Protein AF-A0A9D5GYY5-F1 (afdb_monomer_lite)

Structure (mmCIF, N/CA/C/O backbone):
data_AF-A0A9D5GYY5-F1
#
_entry.id   AF-A0A9D5GYY5-F1
#
loop_
_atom_site.group_PDB
_atom_site.id
_atom_site.type_symbol
_atom_site.label_atom_id
_atom_site.label_alt_id
_atom_site.label_comp_id
_atom_site.label_asym_id
_atom_site.label_entity_id
_atom_site.label_seq_id
_atom_site.pdbx_PDB_ins_code
_atom_site.Cartn_x
_atom_site.Cartn_y
_atom_site.Cartn_z
_atom_site.occupancy
_atom_site.B_iso_or_equiv
_atom_site.auth_seq_id
_atom_site.auth_comp_id
_atom_site.auth_asym_id
_atom_site.auth_atom_id
_atom_site.pdbx_PDB_model_num
ATOM 1 N N . MET A 1 1 ? 44.006 13.923 -59.455 1.00 51.94 1 MET A N 1
ATOM 2 C CA . MET A 1 1 ? 44.038 14.188 -58.001 1.00 51.94 1 MET A CA 1
ATOM 3 C C . MET A 1 1 ? 42.632 14.557 -57.547 1.00 51.94 1 MET A C 1
ATOM 5 O O . MET A 1 1 ? 42.374 15.738 -57.438 1.00 51.94 1 MET A O 1
ATOM 9 N N . VAL A 1 2 ? 41.728 13.575 -57.395 1.00 52.06 2 VAL A N 1
ATOM 10 C CA . VAL A 1 2 ? 40.459 13.626 -56.623 1.00 52.06 2 VAL A CA 1
ATOM 11 C C . VAL A 1 2 ? 39.739 12.265 -56.759 1.00 52.06 2 VAL A C 1
ATOM 13 O O . VAL A 1 2 ? 38.898 12.109 -57.627 1.00 52.06 2 VAL A O 1
ATOM 16 N N . ASP A 1 3 ? 40.079 11.266 -55.938 1.00 52.91 3 ASP A N 1
ATOM 17 C CA . ASP A 1 3 ? 39.289 10.008 -55.837 1.00 52.91 3 ASP A CA 1
ATOM 18 C C . ASP A 1 3 ? 39.207 9.454 -54.396 1.00 52.91 3 ASP A C 1
ATOM 20 O O . ASP A 1 3 ? 38.709 8.365 -54.144 1.00 52.91 3 ASP A O 1
ATOM 24 N N . LEU A 1 4 ? 39.656 10.230 -53.402 1.00 55.84 4 LEU A N 1
ATOM 25 C CA . LEU A 1 4 ? 39.644 9.841 -51.982 1.00 55.84 4 LEU A CA 1
ATOM 26 C C . LEU A 1 4 ? 38.360 10.245 -51.231 1.00 55.84 4 LEU A C 1
ATOM 28 O O . LEU A 1 4 ? 38.228 9.934 -50.049 1.00 55.84 4 LEU A O 1
ATOM 32 N N . ASP A 1 5 ? 37.421 10.932 -51.888 1.00 58.97 5 ASP A N 1
ATOM 33 C CA . ASP A 1 5 ? 36.303 11.605 -51.208 1.00 58.97 5 ASP A CA 1
ATOM 34 C C . ASP A 1 5 ? 35.002 10.775 -51.186 1.00 58.97 5 ASP A C 1
ATOM 36 O O . ASP A 1 5 ? 34.246 10.800 -50.213 1.00 58.97 5 ASP A O 1
ATOM 40 N N . VAL A 1 6 ? 34.748 9.963 -52.219 1.00 62.19 6 VAL A N 1
ATOM 41 C CA . VAL A 1 6 ? 33.506 9.168 -52.329 1.00 62.19 6 VAL A CA 1
ATOM 42 C C . VAL A 1 6 ? 33.491 7.996 -51.345 1.00 62.19 6 VAL A C 1
ATOM 44 O O . VAL A 1 6 ? 32.491 7.783 -50.651 1.00 62.19 6 VAL A O 1
ATOM 47 N N . GLU A 1 7 ? 34.609 7.279 -51.225 1.00 58.81 7 GLU A N 1
ATOM 48 C CA . GLU A 1 7 ? 34.748 6.143 -50.307 1.00 58.81 7 GLU A CA 1
ATOM 49 C C . GLU A 1 7 ? 34.635 6.606 -48.843 1.00 58.81 7 GLU A C 1
ATOM 51 O O . GLU A 1 7 ? 33.924 6.002 -48.037 1.00 58.81 7 GLU A O 1
ATOM 56 N N . HIS A 1 8 ? 35.254 7.748 -48.516 1.00 60.91 8 HIS A N 1
ATOM 57 C CA . HIS A 1 8 ? 35.206 8.343 -47.180 1.00 60.91 8 HIS A CA 1
ATOM 58 C C . HIS A 1 8 ? 33.785 8.741 -46.788 1.00 60.91 8 HIS A C 1
ATOM 60 O O . HIS A 1 8 ? 33.328 8.415 -45.693 1.00 60.91 8 HIS A O 1
ATOM 66 N N . ARG A 1 9 ? 33.047 9.392 -47.696 1.00 58.97 9 ARG A N 1
ATOM 67 C CA . ARG A 1 9 ? 31.647 9.756 -47.453 1.00 58.97 9 ARG A CA 1
ATOM 68 C C . ARG A 1 9 ? 30.785 8.508 -47.263 1.00 58.97 9 ARG A C 1
ATOM 70 O O . ARG A 1 9 ? 30.009 8.463 -46.315 1.00 58.97 9 ARG A O 1
ATOM 77 N N . SER A 1 10 ? 30.961 7.469 -48.081 1.00 64.12 10 SER A N 1
ATOM 78 C CA . SER A 1 10 ? 30.237 6.191 -47.958 1.00 64.12 10 SER A CA 1
ATOM 79 C C . SER A 1 10 ? 30.492 5.483 -46.618 1.00 64.12 10 SER A C 1
ATOM 81 O O . SER A 1 10 ? 29.553 5.035 -45.953 1.00 64.12 10 SER A O 1
ATOM 83 N N . LEU A 1 11 ? 31.750 5.435 -46.167 1.00 60.38 11 LEU A N 1
ATOM 84 C CA . LEU A 1 11 ? 32.127 4.881 -44.863 1.00 60.38 11 LEU A CA 1
ATOM 85 C C . LEU A 1 11 ? 31.540 5.691 -43.702 1.00 60.38 11 LEU A C 1
ATOM 87 O O . LEU A 1 11 ? 31.087 5.103 -42.719 1.00 60.38 11 LEU A O 1
ATOM 91 N N . LEU A 1 12 ? 31.487 7.019 -43.824 1.00 62.84 12 LEU A N 1
ATOM 92 C CA . LEU A 1 12 ? 30.833 7.880 -42.840 1.00 62.84 12 LEU A CA 1
ATOM 93 C C . LEU A 1 12 ? 29.332 7.582 -42.745 1.00 62.84 12 LEU A C 1
ATOM 95 O O . LEU A 1 12 ? 28.849 7.397 -41.635 1.00 62.84 12 LEU A O 1
ATOM 99 N N . TRP A 1 13 ? 28.609 7.425 -43.862 1.00 57.84 13 TRP A N 1
ATOM 100 C CA . TRP A 1 13 ? 27.182 7.050 -43.844 1.00 57.84 13 TRP A CA 1
ATOM 101 C C . TRP A 1 13 ? 26.937 5.671 -43.214 1.00 57.84 13 TRP A C 1
ATOM 103 O O . TRP A 1 13 ? 26.012 5.505 -42.417 1.00 57.84 13 TRP A O 1
ATOM 113 N N . ARG A 1 14 ? 27.790 4.685 -43.517 1.00 57.62 14 ARG A N 1
ATOM 114 C CA . ARG A 1 14 ? 27.712 3.334 -42.933 1.00 57.62 14 ARG A CA 1
ATOM 115 C C . ARG A 1 14 ? 27.985 3.349 -41.424 1.00 57.62 14 ARG A C 1
ATOM 117 O O . ARG A 1 14 ? 27.226 2.755 -40.661 1.00 57.62 14 ARG A O 1
ATOM 124 N N . ASN A 1 15 ? 29.014 4.073 -40.981 1.00 61.06 15 ASN A N 1
ATOM 125 C CA . ASN A 1 15 ? 29.358 4.216 -39.562 1.00 61.06 15 ASN A CA 1
ATOM 126 C C . ASN A 1 15 ? 28.312 5.032 -38.780 1.00 61.06 15 ASN A C 1
ATOM 128 O O . ASN A 1 15 ? 27.996 4.700 -37.634 1.00 61.06 15 ASN A O 1
ATOM 132 N N . LEU A 1 16 ? 27.704 6.048 -39.399 1.00 60.56 16 LEU A N 1
ATOM 133 C CA . LEU A 1 16 ? 26.600 6.804 -38.797 1.00 60.56 16 LEU A CA 1
ATOM 134 C C . LEU A 1 16 ? 25.363 5.913 -38.581 1.00 60.56 16 LEU A C 1
ATOM 136 O O . LEU A 1 16 ? 24.722 5.975 -37.535 1.00 60.56 16 LEU A O 1
ATOM 140 N N . GLY A 1 17 ? 25.066 5.016 -39.528 1.00 63.25 17 GLY A N 1
ATOM 141 C CA . GLY A 1 17 ? 23.994 4.025 -39.383 1.00 63.25 17 GLY A CA 1
ATOM 142 C C . GLY A 1 17 ? 24.263 2.985 -38.285 1.00 63.25 17 GLY A C 1
ATOM 143 O O . GLY A 1 17 ? 23.376 2.675 -37.489 1.00 63.25 17 GLY A O 1
ATOM 144 N N . LEU A 1 18 ? 25.501 2.487 -38.185 1.00 61.66 18 LEU A N 1
ATOM 145 C CA . LEU A 1 18 ? 25.933 1.536 -37.147 1.00 61.66 18 LEU A CA 1
ATOM 146 C C . LEU A 1 18 ? 25.864 2.136 -35.734 1.00 61.66 18 LEU A C 1
ATOM 148 O O . LEU A 1 18 ? 25.466 1.461 -34.781 1.00 61.66 18 LEU A O 1
ATOM 152 N N . THR A 1 19 ? 26.209 3.416 -35.590 1.00 73.19 19 THR A N 1
ATOM 153 C CA . THR A 1 19 ? 26.107 4.126 -34.308 1.00 73.19 19 THR A CA 1
ATOM 154 C C . THR A 1 19 ? 24.652 4.364 -33.914 1.00 73.19 19 THR A C 1
ATOM 156 O O . THR A 1 19 ? 24.290 4.037 -32.785 1.00 73.19 19 THR A O 1
ATOM 159 N N . ALA A 1 20 ? 23.786 4.814 -34.828 1.00 72.19 20 ALA A N 1
ATOM 160 C CA . ALA A 1 20 ? 22.355 4.981 -34.555 1.00 72.19 20 ALA A CA 1
ATOM 161 C C . ALA A 1 20 ? 21.676 3.666 -34.117 1.00 72.19 20 ALA A C 1
ATOM 163 O O . ALA A 1 20 ? 20.941 3.645 -33.127 1.00 72.19 20 ALA A O 1
ATOM 164 N N . ALA A 1 21 ? 21.988 2.546 -34.781 1.00 72.94 21 ALA A N 1
ATOM 165 C CA . ALA A 1 21 ? 21.516 1.219 -34.380 1.00 72.94 21 ALA A CA 1
ATOM 166 C C . ALA A 1 21 ? 22.055 0.803 -32.996 1.00 72.94 21 ALA A C 1
ATOM 168 O O . ALA A 1 21 ? 21.307 0.285 -32.168 1.00 72.94 21 ALA A O 1
ATOM 169 N N . SER A 1 22 ? 23.328 1.089 -32.700 1.00 77.38 22 SER A N 1
ATOM 170 C CA . SER A 1 22 ? 23.937 0.839 -31.384 1.00 77.38 22 SER A CA 1
ATOM 171 C C . SER A 1 22 ? 23.254 1.633 -30.266 1.00 77.38 22 SER A C 1
ATOM 173 O O . SER A 1 22 ? 22.957 1.077 -29.207 1.00 77.38 22 SER A O 1
ATOM 175 N N . PHE A 1 23 ? 22.942 2.912 -30.497 1.00 77.12 23 PHE A N 1
ATOM 176 C CA . PHE A 1 23 ? 22.180 3.737 -29.556 1.00 77.12 23 PHE A CA 1
ATOM 177 C C . PHE A 1 23 ? 20.764 3.200 -29.346 1.00 77.12 23 PHE A C 1
ATOM 179 O O . PHE A 1 23 ? 20.314 3.118 -28.203 1.00 77.12 23 PHE A O 1
ATOM 186 N N . TYR A 1 24 ? 20.090 2.777 -30.416 1.00 72.62 24 TYR A N 1
ATOM 187 C CA . TYR A 1 24 ? 18.755 2.194 -30.328 1.00 72.62 24 TYR A CA 1
ATOM 188 C C . TYR A 1 24 ? 18.754 0.888 -29.526 1.00 72.62 24 TYR A C 1
ATOM 190 O O . TYR A 1 24 ? 17.974 0.756 -28.589 1.00 72.62 24 TYR A O 1
ATOM 198 N N . LEU A 1 25 ? 19.671 -0.048 -29.796 1.00 77.00 25 LEU A N 1
ATOM 199 C CA . LEU A 1 25 ? 19.781 -1.287 -29.015 1.00 77.00 25 LEU A CA 1
ATOM 200 C C . LEU A 1 25 ? 20.152 -1.016 -27.550 1.00 77.00 25 LEU A C 1
ATOM 202 O O . LEU A 1 25 ? 19.567 -1.615 -26.651 1.00 77.00 25 LEU A O 1
ATOM 206 N N . LYS A 1 26 ? 21.078 -0.087 -27.280 1.00 70.19 26 LYS A N 1
ATOM 207 C CA . LYS A 1 26 ? 21.416 0.328 -25.907 1.00 70.19 26 LYS A CA 1
ATOM 208 C C . LYS A 1 26 ? 20.213 0.948 -25.193 1.00 70.19 26 LYS A C 1
ATOM 210 O O . LYS A 1 26 ? 19.990 0.650 -24.023 1.00 70.19 26 LYS A O 1
ATOM 215 N N . SER A 1 27 ? 19.418 1.758 -25.891 1.00 79.44 27 SER A N 1
ATOM 216 C CA . SER A 1 27 ? 18.162 2.314 -25.379 1.00 79.44 27 SER A CA 1
ATOM 217 C C . SER A 1 27 ? 17.139 1.213 -25.086 1.00 79.44 27 SER A C 1
ATOM 219 O O . SER A 1 27 ? 16.606 1.170 -23.982 1.00 79.44 27 SER A O 1
ATOM 221 N N . GLN A 1 28 ? 16.947 0.259 -26.001 1.00 79.94 28 GLN A N 1
ATOM 222 C CA . GLN A 1 28 ? 16.067 -0.896 -25.794 1.00 79.94 28 GLN A CA 1
ATOM 223 C C . GLN A 1 28 ? 16.490 -1.730 -24.574 1.00 79.94 28 GLN A C 1
ATOM 225 O O . GLN A 1 28 ? 15.660 -2.069 -23.732 1.00 79.94 28 GLN A O 1
ATOM 230 N N . ILE A 1 29 ? 17.790 -1.989 -24.405 1.00 81.62 29 ILE A N 1
ATOM 231 C CA . ILE A 1 29 ? 18.331 -2.691 -23.231 1.00 81.62 29 ILE A CA 1
ATOM 232 C C . ILE A 1 29 ? 18.095 -1.888 -21.942 1.00 81.62 29 ILE A C 1
ATOM 234 O O . ILE A 1 29 ? 17.718 -2.461 -20.919 1.00 81.62 29 ILE A O 1
ATOM 238 N N . ASN A 1 30 ? 18.303 -0.569 -21.964 1.00 79.44 30 ASN A N 1
ATOM 239 C CA . ASN A 1 30 ? 18.061 0.289 -20.803 1.00 79.44 30 ASN A CA 1
ATOM 240 C C . ASN A 1 30 ? 16.572 0.337 -20.431 1.00 79.44 30 ASN A C 1
ATOM 242 O O . ASN A 1 30 ? 16.244 0.200 -19.255 1.00 79.44 30 ASN A O 1
ATOM 246 N N . ASN A 1 31 ? 15.670 0.420 -21.411 1.00 80.19 31 ASN A N 1
ATOM 247 C CA . ASN A 1 31 ? 14.225 0.343 -21.188 1.00 80.19 31 ASN A CA 1
ATOM 248 C C . ASN A 1 31 ? 13.837 -0.994 -20.539 1.00 80.19 31 ASN A C 1
ATOM 250 O O . ASN A 1 31 ? 13.098 -1.016 -19.555 1.00 80.19 31 ASN A O 1
ATOM 254 N N . MET A 1 32 ? 14.408 -2.107 -21.013 1.00 85.25 32 MET A N 1
ATOM 255 C CA . MET A 1 32 ? 14.202 -3.424 -20.402 1.00 85.25 32 MET A CA 1
ATOM 256 C C . MET A 1 32 ? 14.740 -3.499 -18.966 1.00 85.25 32 MET A C 1
ATOM 258 O O . MET A 1 32 ? 14.071 -4.057 -18.097 1.00 85.25 32 MET A O 1
ATOM 262 N N . ARG A 1 33 ? 15.903 -2.899 -18.676 1.00 85.62 33 ARG A N 1
ATOM 263 C CA . ARG A 1 33 ? 16.448 -2.806 -17.307 1.00 85.62 33 ARG A CA 1
ATOM 264 C C . ARG A 1 33 ? 15.531 -2.027 -16.367 1.00 85.62 33 ARG A C 1
ATOM 266 O O . ARG A 1 33 ? 15.304 -2.470 -15.244 1.00 85.62 33 ARG A O 1
ATOM 273 N N . VAL A 1 34 ? 14.981 -0.903 -16.826 1.00 86.06 34 VAL A N 1
ATOM 274 C CA . VAL A 1 34 ? 14.042 -0.082 -16.045 1.00 86.06 34 VAL A CA 1
ATOM 275 C C . VAL A 1 34 ? 12.758 -0.859 -15.746 1.00 86.06 34 VAL A C 1
ATOM 277 O O . VAL A 1 34 ? 12.322 -0.903 -14.596 1.00 86.06 34 VAL A O 1
ATOM 280 N N . ILE A 1 35 ? 12.192 -1.544 -16.744 1.00 89.44 35 ILE A N 1
ATOM 281 C CA . ILE A 1 35 ? 10.984 -2.366 -16.574 1.00 89.44 35 ILE A CA 1
ATOM 282 C C . ILE A 1 35 ? 11.233 -3.510 -15.584 1.00 89.44 35 ILE A C 1
ATOM 284 O O . ILE A 1 35 ? 10.412 -3.751 -14.698 1.00 89.44 35 ILE A O 1
ATOM 288 N N . LEU A 1 36 ? 12.362 -4.213 -15.701 1.00 87.44 36 LEU A N 1
ATOM 289 C CA . LEU A 1 36 ? 12.712 -5.303 -14.788 1.00 87.44 36 LEU A CA 1
ATOM 290 C C . LEU A 1 36 ? 12.951 -4.801 -13.355 1.00 87.44 36 LEU A C 1
ATOM 292 O O . LEU A 1 36 ? 12.487 -5.441 -12.413 1.00 87.44 36 LEU A O 1
ATOM 296 N N . SER A 1 37 ? 13.586 -3.636 -13.188 1.00 92.06 37 SER A N 1
ATOM 297 C CA . SER A 1 37 ? 13.770 -2.982 -11.883 1.00 92.06 37 SER A CA 1
ATOM 298 C C . SER A 1 37 ? 12.430 -2.650 -11.219 1.00 92.06 37 SER A C 1
ATOM 300 O O . SER A 1 37 ? 12.189 -3.024 -10.071 1.00 92.06 37 SER A O 1
ATOM 302 N N . TYR A 1 38 ? 11.504 -2.045 -11.968 1.00 89.38 38 TYR A N 1
ATOM 303 C CA . TYR A 1 38 ? 10.163 -1.729 -11.475 1.00 89.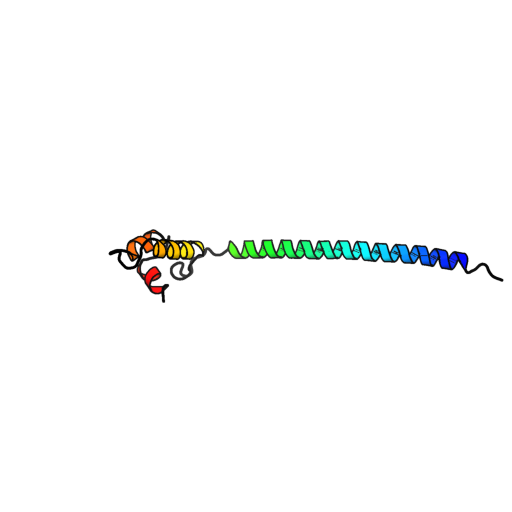38 38 TYR A CA 1
ATOM 304 C C . TYR A 1 38 ? 9.381 -2.989 -11.067 1.00 89.38 38 TYR A C 1
ATOM 306 O O . TYR A 1 38 ? 8.762 -3.032 -10.003 1.00 89.38 38 TYR A O 1
ATOM 314 N N . ARG A 1 39 ? 9.458 -4.060 -11.871 1.00 92.50 39 ARG A N 1
ATOM 315 C CA . ARG A 1 39 ? 8.815 -5.351 -11.562 1.00 92.50 39 ARG A CA 1
ATOM 316 C C . ARG A 1 39 ? 9.399 -6.008 -10.308 1.00 92.50 39 ARG A C 1
ATOM 318 O O . ARG A 1 39 ? 8.631 -6.529 -9.501 1.00 92.50 39 ARG A O 1
ATOM 325 N N . MET A 1 40 ? 10.720 -5.959 -10.127 1.00 90.69 40 MET A N 1
ATOM 326 C CA . MET A 1 40 ? 11.390 -6.482 -8.932 1.00 90.69 40 MET A CA 1
ATOM 327 C C . MET A 1 40 ? 11.001 -5.685 -7.682 1.00 90.69 40 MET A C 1
ATOM 329 O O . MET A 1 40 ? 10.642 -6.279 -6.670 1.00 90.69 40 MET A O 1
ATOM 333 N N . ALA A 1 41 ? 10.978 -4.350 -7.760 1.00 88.38 41 ALA A N 1
ATOM 334 C CA . ALA A 1 41 ? 10.566 -3.491 -6.650 1.00 88.38 41 ALA A CA 1
ATOM 335 C C . ALA A 1 41 ? 9.128 -3.791 -6.182 1.00 88.38 41 ALA A C 1
ATOM 337 O O . ALA A 1 41 ? 8.862 -3.856 -4.981 1.00 88.38 41 ALA A O 1
ATOM 338 N N . ILE A 1 42 ? 8.208 -4.052 -7.119 1.00 88.62 42 ILE A N 1
ATOM 339 C CA . ILE A 1 42 ? 6.838 -4.476 -6.796 1.00 88.62 42 ILE A CA 1
ATOM 340 C C . ILE A 1 42 ? 6.824 -5.846 -6.101 1.00 88.62 42 ILE A C 1
ATOM 342 O O . ILE A 1 42 ? 6.081 -6.028 -5.137 1.00 88.62 42 ILE A O 1
ATOM 346 N N . ALA A 1 43 ? 7.624 -6.809 -6.566 1.00 86.81 43 ALA A N 1
ATOM 347 C CA . ALA A 1 43 ? 7.708 -8.132 -5.946 1.00 86.81 43 ALA A CA 1
ATOM 348 C C . ALA A 1 43 ? 8.268 -8.057 -4.515 1.00 86.81 43 ALA A C 1
ATOM 350 O O . ALA A 1 43 ? 7.664 -8.608 -3.597 1.00 86.81 43 ALA A O 1
ATOM 351 N N . VAL A 1 44 ? 9.344 -7.292 -4.302 1.00 84.12 44 VAL A N 1
ATOM 352 C CA . VAL A 1 44 ? 9.946 -7.058 -2.977 1.00 84.12 44 VAL A CA 1
ATOM 353 C C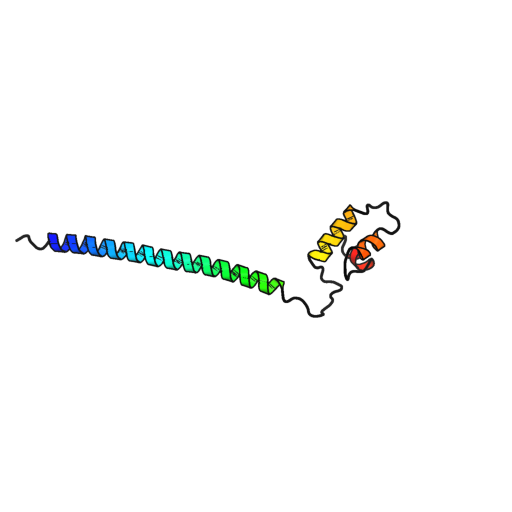 . VAL A 1 44 ? 8.946 -6.408 -2.019 1.00 84.12 44 VAL A C 1
ATOM 355 O O . VAL A 1 44 ? 8.814 -6.837 -0.875 1.00 84.12 44 VAL A O 1
ATOM 358 N N . LYS A 1 45 ? 8.173 -5.419 -2.486 1.00 84.69 45 LYS A N 1
ATOM 359 C CA . LYS A 1 45 ? 7.145 -4.770 -1.660 1.00 84.69 45 LYS A CA 1
ATOM 360 C C . LYS A 1 45 ? 6.030 -5.734 -1.239 1.00 84.69 45 LYS A C 1
ATOM 362 O O . LYS A 1 45 ? 5.490 -5.582 -0.149 1.00 84.69 45 LYS A O 1
ATOM 367 N N . ARG A 1 46 ? 5.690 -6.720 -2.078 1.00 83.75 46 ARG A N 1
ATOM 368 C CA . ARG A 1 46 ? 4.701 -7.763 -1.750 1.00 83.75 46 ARG A CA 1
ATOM 369 C C . ARG A 1 46 ? 5.240 -8.770 -0.738 1.00 83.75 46 ARG A C 1
ATOM 371 O O . ARG A 1 46 ? 4.498 -9.143 0.160 1.00 83.75 46 ARG A O 1
ATOM 378 N N . LEU A 1 47 ? 6.513 -9.152 -0.848 1.00 77.50 47 LEU A N 1
ATOM 379 C CA . LEU A 1 47 ? 7.164 -10.060 0.105 1.00 77.50 47 LEU A CA 1
ATOM 380 C C . LEU A 1 47 ? 7.280 -9.430 1.498 1.00 77.50 47 LEU A C 1
ATOM 382 O O . LEU A 1 47 ? 6.869 -10.039 2.477 1.00 77.50 47 LEU A O 1
ATOM 386 N N . SER A 1 48 ? 7.687 -8.158 1.572 1.00 70.38 48 SER A N 1
ATOM 387 C CA . SER A 1 48 ? 7.704 -7.388 2.829 1.00 70.38 48 SER A CA 1
ATOM 388 C C . SER A 1 48 ? 6.327 -7.273 3.495 1.00 70.38 48 SER A C 1
ATOM 390 O O . SER A 1 48 ? 6.256 -6.976 4.681 1.00 70.38 48 SER A O 1
ATOM 392 N N . ASN A 1 49 ? 5.239 -7.482 2.754 1.00 61.53 49 ASN A N 1
ATOM 393 C CA . ASN A 1 49 ? 3.878 -7.421 3.276 1.00 61.53 49 ASN A CA 1
ATOM 394 C C . ASN A 1 49 ? 3.328 -8.805 3.680 1.00 61.53 49 ASN A C 1
ATOM 396 O O . ASN A 1 49 ? 2.184 -8.886 4.125 1.00 61.53 49 ASN A O 1
ATOM 400 N N . SER A 1 50 ? 4.097 -9.881 3.485 1.00 57.28 50 SER A N 1
ATOM 401 C CA . SER A 1 50 ? 3.696 -11.261 3.798 1.00 57.28 50 SER A CA 1
ATOM 402 C C . SER A 1 50 ? 4.473 -11.896 4.956 1.00 57.28 50 SER A C 1
ATOM 404 O O . SER A 1 50 ? 4.061 -12.956 5.412 1.00 57.28 50 SER A O 1
ATOM 406 N N . GLU A 1 51 ? 5.534 -11.264 5.466 1.00 56.00 51 GLU A N 1
ATOM 407 C CA . GLU A 1 51 ? 6.392 -11.801 6.539 1.00 56.00 51 GLU A CA 1
ATOM 408 C C . GLU A 1 51 ? 6.236 -11.056 7.877 1.00 56.00 51 GLU A C 1
ATOM 410 O O . GLU A 1 51 ? 7.214 -10.799 8.570 1.00 56.00 51 GLU A O 1
ATOM 415 N N . GLU A 1 52 ? 5.010 -10.717 8.282 1.00 48.16 52 GLU A N 1
ATOM 416 C CA . GLU A 1 52 ? 4.753 -10.347 9.681 1.00 48.16 52 GLU A CA 1
ATOM 417 C C . GLU A 1 52 ? 3.703 -11.282 10.277 1.00 48.16 52 GLU A C 1
ATOM 419 O O . GLU A 1 52 ? 2.498 -11.039 10.294 1.00 48.16 52 GLU A O 1
ATOM 424 N N . SER A 1 53 ? 4.192 -12.432 10.720 1.00 54.53 53 SER A N 1
ATOM 425 C CA . SER A 1 53 ? 3.536 -13.286 11.700 1.00 54.53 53 SER A CA 1
ATOM 426 C C . SER A 1 53 ? 4.631 -13.920 12.533 1.00 54.53 53 SER A C 1
ATOM 428 O O . SER A 1 53 ? 5.140 -14.970 12.166 1.00 54.53 53 SER A O 1
ATOM 430 N N . GLN A 1 54 ? 5.008 -13.250 13.624 1.00 40.69 54 GLN A N 1
ATOM 431 C CA . GLN A 1 54 ? 5.568 -13.904 14.806 1.00 40.69 54 GLN A CA 1
ATOM 432 C C . GLN A 1 54 ? 5.549 -12.957 16.019 1.00 40.69 54 GLN A C 1
ATOM 434 O O . GLN A 1 54 ? 6.444 -12.151 16.242 1.00 40.69 54 GLN A O 1
ATOM 439 N N . GLU A 1 55 ? 4.452 -13.065 16.774 1.00 48.75 55 GLU A N 1
ATOM 440 C CA . GLU A 1 55 ? 4.385 -13.020 18.243 1.00 48.75 55 GLU A CA 1
ATOM 441 C C . GLU A 1 55 ? 5.224 -11.983 19.012 1.00 48.75 55 GLU A C 1
ATOM 443 O O . GLU A 1 55 ? 5.872 -12.304 20.006 1.00 48.75 55 GLU A O 1
ATOM 448 N N . VAL A 1 56 ? 5.126 -10.700 18.664 1.00 45.41 56 VAL A N 1
ATOM 449 C CA . VAL A 1 56 ? 5.438 -9.638 19.634 1.00 45.41 56 VAL A CA 1
ATOM 450 C C . VAL A 1 56 ? 4.252 -8.687 19.710 1.00 45.41 56 VAL A C 1
ATOM 452 O O . VAL A 1 56 ? 4.107 -7.745 18.939 1.00 45.41 56 VAL A O 1
ATOM 455 N N . SER A 1 57 ? 3.354 -8.969 20.655 1.00 49.59 57 SER A N 1
ATOM 456 C CA . SER A 1 57 ? 2.176 -8.154 20.990 1.00 49.59 57 SER A CA 1
ATOM 457 C C . SER A 1 57 ? 1.193 -7.909 19.833 1.00 49.59 57 SER A C 1
ATOM 459 O O . SER A 1 57 ? 0.846 -6.778 19.494 1.00 49.59 57 SER A O 1
ATOM 461 N N . GLU A 1 58 ? 0.621 -8.987 19.292 1.00 53.44 58 GLU A N 1
ATOM 462 C CA . GLU A 1 58 ? -0.531 -8.954 18.367 1.00 53.44 58 GLU A CA 1
ATOM 463 C C . GLU A 1 58 ? -1.745 -8.177 18.932 1.00 53.44 58 GLU A C 1
ATOM 465 O O . GLU A 1 58 ? -2.689 -7.831 18.227 1.00 53.44 58 GLU A O 1
ATOM 470 N N . SER A 1 59 ? -1.710 -7.833 20.218 1.00 55.94 59 SER A N 1
ATOM 471 C CA . SER A 1 59 ? -2.648 -6.972 20.925 1.00 55.94 59 SER A CA 1
ATOM 472 C C . SER A 1 59 ? -2.513 -5.477 20.569 1.00 55.94 59 SER A C 1
ATOM 474 O O . SER A 1 59 ? -3.531 -4.779 20.542 1.00 55.94 59 SER A O 1
ATOM 476 N N . GLU A 1 60 ? -1.329 -4.981 20.190 1.00 63.38 60 GLU A N 1
ATOM 477 C CA . GLU A 1 60 ? -1.064 -3.548 19.948 1.00 63.38 60 GLU A CA 1
ATOM 478 C C . GLU A 1 60 ? -0.912 -3.182 18.462 1.00 63.38 60 GLU A C 1
ATOM 480 O O . GLU A 1 60 ? -1.338 -2.101 18.047 1.00 63.38 60 GLU A O 1
ATOM 485 N N . VAL A 1 61 ? -0.426 -4.106 17.628 1.00 72.44 61 VAL A N 1
ATOM 486 C CA . VAL A 1 61 ? -0.317 -3.900 16.174 1.00 72.44 61 VAL A CA 1
ATOM 487 C C . VAL A 1 61 ? -1.698 -4.050 15.525 1.00 72.44 61 VAL A C 1
ATOM 489 O O . VAL A 1 61 ? -2.359 -5.076 15.683 1.00 72.44 61 VAL A O 1
ATOM 492 N N . TRP A 1 62 ? -2.187 -3.009 14.846 1.00 77.88 62 TRP A N 1
ATOM 493 C CA . TRP A 1 62 ? -3.463 -3.033 14.118 1.00 77.88 62 TRP A CA 1
ATOM 494 C C . TRP A 1 62 ? -3.213 -3.379 12.652 1.00 77.88 62 TRP A C 1
ATOM 496 O O . TRP A 1 62 ? -2.538 -2.636 11.946 1.00 77.88 62 TRP A O 1
ATOM 506 N N . SER A 1 63 ? -3.786 -4.484 12.179 1.00 82.44 63 SER A N 1
ATOM 507 C CA . SER A 1 63 ? -3.755 -4.836 10.757 1.00 82.44 63 SER A CA 1
ATOM 508 C C . SER A 1 63 ? -4.722 -3.965 9.947 1.00 82.44 63 SER A C 1
ATOM 510 O O . SER A 1 63 ? -5.779 -3.562 10.439 1.00 82.44 63 SER A O 1
ATOM 512 N N . ALA A 1 64 ? -4.425 -3.757 8.660 1.00 79.62 64 ALA A N 1
ATOM 513 C CA . ALA A 1 64 ? -5.310 -3.055 7.728 1.00 79.62 64 ALA A CA 1
ATOM 514 C C . ALA A 1 64 ? -6.723 -3.674 7.663 1.00 79.62 64 ALA A C 1
ATOM 516 O O . ALA A 1 64 ? -7.704 -2.968 7.429 1.00 79.62 64 ALA A O 1
ATOM 517 N N . VAL A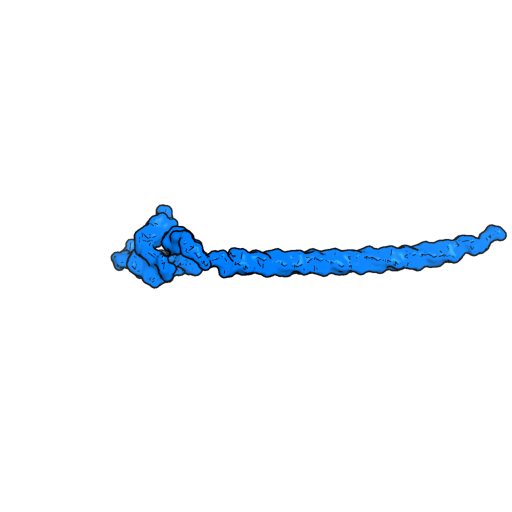 1 65 ? -6.849 -4.988 7.885 1.00 81.94 65 VAL A N 1
ATOM 518 C CA . VAL A 1 65 ? -8.150 -5.675 7.947 1.00 81.94 65 VAL A CA 1
ATOM 519 C C . VAL A 1 65 ? -8.909 -5.300 9.225 1.00 81.94 65 VAL A C 1
ATOM 521 O O . VAL A 1 65 ? -10.098 -4.988 9.165 1.00 81.94 65 VAL A O 1
ATOM 524 N N . GLN A 1 66 ? -8.218 -5.264 10.368 1.00 84.25 66 GLN A N 1
ATOM 525 C CA . GLN A 1 66 ? -8.797 -4.903 11.667 1.00 84.25 66 GLN A CA 1
ATOM 526 C C . GLN A 1 66 ? -9.224 -3.431 11.708 1.00 84.25 66 GLN A C 1
ATOM 528 O O . GLN A 1 66 ? -10.296 -3.116 12.219 1.00 84.25 66 GLN A O 1
ATOM 533 N N . GLU A 1 67 ? -8.428 -2.530 11.132 1.00 85.62 67 GLU A N 1
ATOM 534 C CA . GLU A 1 67 ? -8.741 -1.100 11.075 1.00 85.62 67 GLU A CA 1
ATOM 535 C C . GLU A 1 67 ? -9.968 -0.815 10.196 1.00 85.62 67 GLU A C 1
ATOM 537 O O . GLU A 1 67 ? -10.869 -0.075 10.595 1.00 85.62 67 GLU A O 1
ATOM 542 N N . ARG A 1 68 ? -10.073 -1.475 9.034 1.00 84.94 68 ARG A N 1
ATOM 543 C CA . ARG A 1 68 ? -11.271 -1.392 8.181 1.00 84.94 68 ARG A CA 1
ATOM 544 C C . ARG A 1 68 ? -12.514 -1.913 8.898 1.00 84.94 68 ARG A C 1
ATOM 546 O O . ARG A 1 68 ? -13.556 -1.259 8.849 1.00 84.94 68 ARG A O 1
ATOM 553 N N . ALA A 1 69 ? -12.399 -3.053 9.580 1.00 85.69 69 ALA A N 1
ATOM 554 C CA . ALA A 1 69 ? -13.496 -3.636 10.345 1.00 85.69 69 ALA A CA 1
ATOM 555 C C . ALA A 1 69 ? -13.950 -2.718 11.492 1.00 85.69 69 ALA A C 1
ATOM 557 O O . ALA A 1 69 ? -15.151 -2.516 11.678 1.00 85.69 69 ALA A O 1
ATOM 558 N N . LEU A 1 70 ? -13.003 -2.083 12.195 1.00 85.94 70 LEU A N 1
ATOM 559 C CA . LEU A 1 70 ? -13.285 -1.107 13.246 1.00 85.94 70 LEU A CA 1
ATOM 560 C C . LEU A 1 70 ? -14.067 0.088 12.687 1.00 85.94 70 LEU A C 1
ATOM 562 O O . LEU A 1 70 ? -15.146 0.404 13.182 1.00 85.94 70 LEU A O 1
ATOM 566 N N . VAL A 1 71 ? -13.570 0.726 11.625 1.00 88.06 71 VAL A N 1
ATOM 567 C CA . VAL A 1 71 ? -14.231 1.886 11.000 1.00 88.06 71 VAL A CA 1
ATOM 568 C C . VAL A 1 71 ? -15.633 1.529 10.508 1.00 88.06 71 VAL A C 1
ATOM 570 O O . VAL A 1 71 ? -16.568 2.309 10.688 1.00 88.06 71 VAL A O 1
ATOM 573 N N . GLN A 1 72 ? -15.801 0.347 9.913 1.00 87.94 72 GLN A N 1
ATOM 574 C CA . GLN A 1 72 ? -17.104 -0.122 9.455 1.00 87.94 72 GLN A CA 1
ATOM 575 C C . GLN A 1 72 ? -18.070 -0.311 10.628 1.00 87.94 72 GLN A C 1
ATOM 577 O O . GLN A 1 72 ? -19.163 0.249 10.610 1.00 87.94 72 GLN A O 1
ATOM 582 N N . ALA A 1 73 ? -17.652 -1.019 11.679 1.00 87.19 73 ALA A N 1
ATOM 583 C CA . ALA A 1 73 ? -18.484 -1.239 12.855 1.00 87.19 73 ALA A CA 1
ATOM 584 C C . ALA A 1 73 ? -18.874 0.081 13.543 1.00 87.19 73 ALA A C 1
ATOM 586 O O . ALA A 1 73 ? -20.009 0.240 13.986 1.00 87.19 73 ALA A O 1
ATOM 587 N N . LEU A 1 74 ? -17.973 1.067 13.579 1.00 84.56 74 LEU A N 1
ATOM 588 C CA . LEU A 1 74 ? -18.256 2.388 14.149 1.00 84.56 74 LEU A CA 1
ATOM 589 C C . LEU A 1 74 ? -19.271 3.202 13.335 1.00 84.56 74 LEU A C 1
ATOM 591 O O . LEU A 1 74 ? -19.976 4.021 13.927 1.00 84.56 74 LEU A O 1
ATOM 595 N N . LYS A 1 75 ? -19.335 2.996 12.013 1.00 83.69 75 LYS A N 1
ATOM 596 C CA . LYS A 1 75 ? -20.376 3.572 11.147 1.00 83.69 75 LYS A CA 1
ATOM 597 C C . LYS A 1 75 ? -21.720 2.881 11.361 1.00 83.69 75 LYS A C 1
ATOM 599 O O . LYS A 1 75 ? -22.748 3.546 11.372 1.00 83.69 75 LYS A O 1
ATOM 604 N N . THR A 1 76 ? -21.707 1.560 11.530 1.00 83.38 76 THR A N 1
ATOM 605 C CA . THR A 1 76 ? -22.921 0.755 11.714 1.00 83.38 76 THR A CA 1
ATOM 606 C C . THR A 1 76 ? -23.568 0.973 13.080 1.00 83.38 76 THR A C 1
ATOM 608 O O . THR A 1 76 ? -24.791 0.959 13.186 1.00 83.38 76 THR A O 1
ATOM 611 N N . PHE A 1 77 ? -22.772 1.190 14.128 1.00 80.25 77 PHE A N 1
ATOM 612 C CA . PHE A 1 77 ? -23.26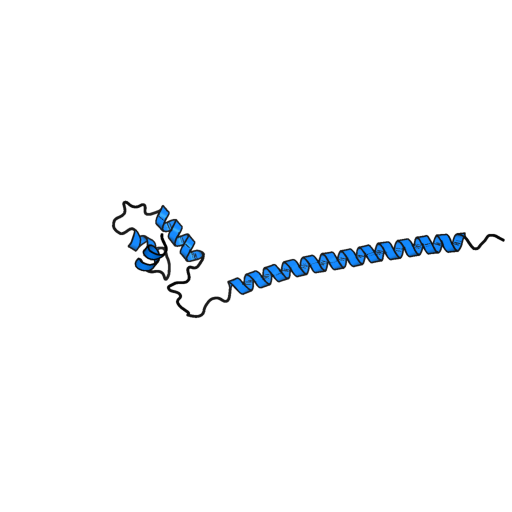9 1.390 15.488 1.00 80.25 77 PHE A CA 1
ATOM 613 C C . PHE A 1 77 ? -22.958 2.817 15.950 1.00 80.25 77 PHE A C 1
ATOM 615 O O . PHE A 1 77 ? -21.873 3.013 16.490 1.00 80.25 77 PHE A O 1
ATOM 622 N N . PRO A 1 78 ? -23.847 3.813 15.746 1.00 73.31 78 PRO A N 1
ATOM 623 C CA . PRO A 1 78 ? -23.670 5.188 16.232 1.00 73.31 78 PRO A CA 1
ATOM 624 C C . PRO A 1 78 ? -23.783 5.281 17.777 1.00 73.31 78 PRO A C 1
ATOM 626 O O . PRO A 1 78 ? -23.842 4.261 18.467 1.00 73.31 78 PRO A O 1
ATOM 629 N N . LYS A 1 79 ? -23.594 6.473 18.367 1.00 65.12 79 LYS A N 1
ATOM 630 C CA . LYS A 1 79 ? -23.304 6.668 19.813 1.00 65.12 79 LYS A CA 1
ATOM 631 C C . LYS A 1 79 ? -24.451 6.246 20.747 1.00 65.12 79 LYS A C 1
ATOM 633 O O . LYS A 1 79 ? -24.235 6.109 21.945 1.00 65.12 79 LYS A O 1
ATOM 638 N N . GLU A 1 80 ? -25.630 6.007 20.194 1.00 64.38 80 GLU A N 1
ATOM 639 C CA . GLU A 1 80 ? -26.878 5.706 20.891 1.00 64.38 80 GLU A CA 1
ATOM 640 C C . GLU A 1 80 ? -27.028 4.215 21.257 1.00 64.38 80 GLU A C 1
ATOM 642 O O . GLU A 1 80 ? -27.937 3.842 21.996 1.00 64.38 80 GLU A O 1
ATOM 647 N N . ALA A 1 81 ? -26.139 3.339 20.771 1.00 67.31 81 ALA A N 1
ATOM 648 C CA . ALA A 1 81 ? -26.209 1.905 21.044 1.00 67.31 81 ALA A CA 1
ATOM 649 C C . ALA A 1 81 ? -25.604 1.543 22.419 1.00 67.31 81 ALA A C 1
ATOM 651 O O . ALA A 1 81 ? -24.380 1.467 22.576 1.00 67.31 81 ALA A O 1
ATOM 652 N N . SER A 1 82 ? -26.454 1.229 23.406 1.00 61.66 82 SER A N 1
ATOM 653 C CA . SER A 1 82 ? -26.038 0.438 24.578 1.00 61.66 82 SER A CA 1
ATOM 654 C C . SER A 1 82 ? -25.434 -0.878 24.071 1.00 61.66 82 SER A C 1
ATOM 656 O O . SER A 1 82 ? -26.075 -1.563 23.283 1.00 61.66 82 SER A O 1
ATOM 658 N N . GLN A 1 83 ? -24.197 -1.207 24.466 1.00 77.50 83 GLN A N 1
ATOM 659 C CA . GLN A 1 83 ? -23.356 -2.301 23.921 1.00 77.50 83 GLN A CA 1
ATOM 660 C C . GLN A 1 83 ? -22.619 -2.016 22.592 1.00 77.50 83 GLN A C 1
ATOM 662 O O . GLN A 1 83 ? -22.069 -2.944 21.993 1.00 77.50 83 GLN A O 1
ATOM 667 N N . ARG A 1 84 ? -22.511 -0.752 22.135 1.00 81.19 84 ARG A N 1
ATOM 668 C CA . ARG A 1 84 ? -21.726 -0.366 20.933 1.00 81.19 84 ARG A CA 1
ATOM 669 C C . ARG A 1 84 ? -20.386 -1.094 20.860 1.00 81.19 84 ARG A C 1
ATOM 671 O O . ARG A 1 84 ? -20.036 -1.679 19.842 1.00 81.19 84 ARG A O 1
ATOM 678 N N . TRP A 1 85 ? -19.635 -1.046 21.952 1.00 83.38 85 TRP A N 1
ATOM 679 C CA . TRP A 1 85 ? -18.273 -1.550 21.974 1.00 83.38 85 TRP A CA 1
ATOM 680 C C . TRP A 1 85 ? -18.172 -3.069 21.927 1.00 83.38 85 TRP A C 1
ATOM 682 O O . TRP A 1 85 ? -17.223 -3.572 21.340 1.00 83.38 85 TRP A O 1
ATOM 692 N N . GLU A 1 86 ? -19.146 -3.786 22.486 1.00 85.56 86 GLU A N 1
ATOM 693 C CA . GLU A 1 86 ? -19.209 -5.250 22.410 1.00 85.56 86 GLU A CA 1
ATOM 694 C C . GLU A 1 86 ? -19.416 -5.699 20.964 1.00 85.56 86 GLU A C 1
ATOM 696 O O . GLU A 1 86 ? -18.708 -6.578 20.479 1.00 85.56 86 GLU A O 1
ATOM 701 N N . ARG A 1 87 ? -20.302 -5.014 20.229 1.00 83.81 87 ARG A N 1
ATOM 702 C CA . ARG A 1 87 ? -20.520 -5.277 18.799 1.00 83.81 87 ARG A CA 1
ATOM 703 C C . ARG A 1 87 ? -19.332 -4.863 17.934 1.00 83.81 87 ARG A C 1
ATOM 705 O O . ARG A 1 87 ? -19.014 -5.546 16.966 1.00 83.81 87 ARG A O 1
ATOM 712 N N . VAL A 1 88 ? -18.660 -3.767 18.287 1.00 85.75 88 VAL A N 1
ATOM 713 C CA . VAL A 1 88 ? -17.438 -3.321 17.604 1.00 85.75 88 VAL A CA 1
ATOM 714 C C . VAL A 1 88 ? -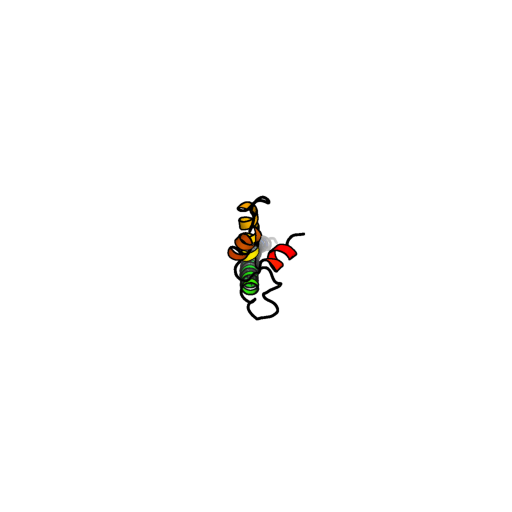16.303 -4.325 17.804 1.00 85.75 88 VAL A C 1
ATOM 716 O O . VAL A 1 88 ? -15.657 -4.692 16.832 1.00 85.75 88 VAL A O 1
ATOM 719 N N . ALA A 1 89 ? -16.091 -4.824 19.023 1.00 85.56 89 ALA A N 1
ATOM 720 C CA . ALA A 1 89 ? -15.082 -5.847 19.286 1.00 85.56 89 ALA A CA 1
ATOM 721 C C . ALA A 1 89 ? -15.422 -7.180 18.606 1.00 85.56 89 ALA A C 1
ATOM 723 O O . ALA A 1 89 ? -14.538 -7.815 18.049 1.00 85.56 89 ALA A O 1
ATOM 724 N N . ALA A 1 90 ? -16.701 -7.566 18.563 1.00 85.75 90 ALA A N 1
ATOM 725 C CA . ALA A 1 90 ? -17.136 -8.747 17.817 1.00 85.75 90 ALA A CA 1
ATOM 726 C C . ALA A 1 90 ? -16.857 -8.633 16.305 1.00 85.75 90 ALA A C 1
ATOM 728 O O . ALA A 1 90 ? -16.629 -9.641 15.642 1.00 85.75 90 ALA A O 1
ATOM 729 N N . ALA A 1 91 ? -16.854 -7.414 15.759 1.00 85.44 91 ALA A N 1
ATOM 730 C CA . ALA A 1 91 ? -16.527 -7.161 14.360 1.00 85.44 91 ALA A CA 1
ATOM 731 C C . ALA A 1 91 ? -15.013 -7.091 14.084 1.00 85.44 91 ALA A C 1
ATOM 733 O O . ALA A 1 91 ? -14.614 -7.206 12.926 1.00 85.44 91 ALA A O 1
ATOM 734 N N . VAL A 1 92 ? -14.168 -6.902 15.106 1.00 84.81 92 VAL A N 1
ATOM 735 C CA . VAL A 1 92 ? -12.710 -6.788 14.954 1.00 84.81 92 VAL A CA 1
ATOM 736 C C . VAL A 1 92 ? -12.032 -8.070 15.460 1.00 84.81 92 VAL A C 1
ATOM 738 O O . VAL A 1 92 ? -11.860 -8.245 16.667 1.00 84.81 92 VAL A O 1
ATOM 741 N N . PRO A 1 93 ? -11.593 -8.972 14.564 1.00 79.31 93 PRO A N 1
ATOM 742 C CA . PRO A 1 93 ? -10.997 -10.239 14.969 1.00 79.31 93 PRO A CA 1
ATOM 743 C C . PRO A 1 93 ? -9.688 -10.012 15.736 1.00 79.31 93 PRO A C 1
ATOM 745 O O . PRO A 1 93 ? -8.821 -9.252 15.298 1.00 79.31 93 PRO A O 1
ATOM 748 N N . GLY A 1 94 ? -9.549 -10.673 16.887 1.00 80.38 94 GLY A N 1
ATOM 749 C CA . GLY A 1 94 ? -8.340 -10.627 17.717 1.00 80.38 94 GLY A CA 1
ATOM 750 C C . GLY A 1 94 ? -8.167 -9.360 18.564 1.00 80.38 94 GLY A C 1
ATOM 751 O O . GLY A 1 94 ? -7.163 -9.246 19.264 1.00 80.38 94 GLY A O 1
ATOM 752 N N . LYS A 1 95 ? -9.118 -8.411 18.547 1.00 82.50 95 LYS A N 1
ATOM 753 C CA . LYS A 1 95 ? -9.068 -7.203 19.389 1.00 82.50 95 LYS A CA 1
ATOM 754 C C . LYS A 1 95 ? -10.190 -7.180 20.413 1.00 82.50 95 LYS A C 1
ATOM 756 O O . LYS A 1 95 ? -11.324 -7.566 20.152 1.00 82.50 95 LYS A O 1
ATOM 761 N N . THR A 1 96 ? -9.874 -6.671 21.597 1.00 84.12 96 THR A N 1
ATOM 762 C CA . THR A 1 96 ? -10.850 -6.543 22.686 1.00 84.12 96 THR A CA 1
ATOM 763 C C . THR A 1 96 ? -11.534 -5.178 22.680 1.00 84.12 96 THR A C 1
ATOM 765 O O . THR A 1 96 ? -11.031 -4.196 22.127 1.00 84.12 96 THR A O 1
ATOM 768 N N . VAL A 1 97 ? -12.672 -5.090 23.374 1.00 81.81 97 VAL A N 1
ATOM 769 C CA . VAL A 1 97 ? -13.419 -3.842 23.609 1.00 81.81 97 VAL A CA 1
ATOM 770 C C . VAL A 1 97 ? -12.511 -2.715 24.112 1.00 81.81 97 VAL A C 1
ATOM 772 O O . VAL A 1 97 ? -12.580 -1.590 23.619 1.00 81.81 97 VAL A O 1
ATOM 775 N N . ASN A 1 98 ? -11.635 -3.017 25.071 1.00 81.69 98 ASN A N 1
ATOM 776 C CA . ASN A 1 98 ? -10.751 -2.030 25.691 1.00 81.69 98 ASN A CA 1
ATOM 777 C C . ASN A 1 98 ? -9.706 -1.492 24.706 1.00 81.69 98 ASN A C 1
ATOM 779 O O . ASN A 1 98 ? -9.405 -0.302 24.719 1.00 81.69 98 ASN A O 1
ATOM 783 N N . GLN A 1 99 ? -9.205 -2.337 23.804 1.00 80.25 99 GLN A N 1
ATOM 784 C CA . GLN A 1 99 ? -8.277 -1.915 22.753 1.00 80.25 99 GLN A CA 1
ATOM 785 C C . GLN A 1 99 ? -8.965 -1.063 21.690 1.00 80.25 99 GLN A C 1
ATOM 787 O O . GLN A 1 99 ? -8.410 -0.047 21.279 1.00 80.25 99 GLN A O 1
ATOM 792 N N . CYS A 1 100 ? -10.187 -1.426 21.290 1.00 82.44 100 CYS A N 1
ATOM 793 C CA . CYS A 1 100 ? -10.983 -0.629 20.355 1.00 82.44 100 CYS A CA 1
ATOM 794 C C . CYS A 1 100 ? -11.267 0.768 20.925 1.00 82.44 100 CYS A C 1
ATOM 796 O O . CYS A 1 100 ? -11.135 1.758 20.212 1.00 82.44 100 CYS A O 1
ATOM 798 N N . LYS A 1 101 ? -11.596 0.851 22.223 1.00 80.31 101 LYS A N 1
ATOM 799 C CA . LYS A 1 101 ? -11.784 2.119 22.945 1.00 80.31 101 LYS A CA 1
ATOM 800 C C . LYS A 1 101 ? -10.502 2.949 23.014 1.00 80.31 101 LYS A C 1
ATOM 802 O 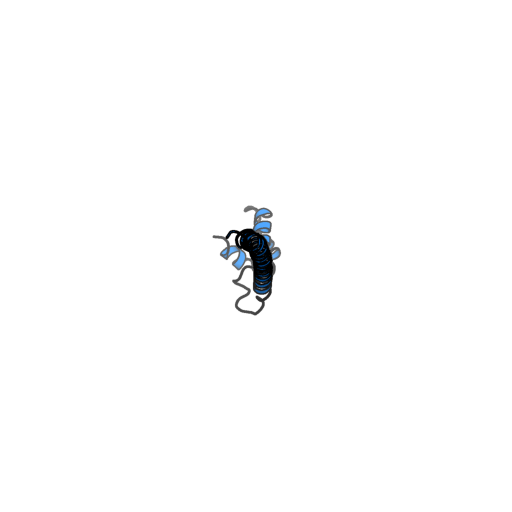O . LYS A 1 101 ? -10.569 4.145 22.790 1.00 80.31 101 LYS A O 1
ATOM 807 N N . LYS A 1 102 ? -9.353 2.321 23.296 1.00 78.75 102 LYS A N 1
ATOM 808 C CA . LYS A 1 102 ? -8.046 2.995 23.422 1.00 78.75 102 LYS A CA 1
ATOM 809 C C . LYS A 1 102 ? -7.493 3.499 22.083 1.00 78.75 102 LYS A C 1
ATOM 811 O O . LYS A 1 102 ? -6.747 4.469 22.061 1.00 78.75 102 LYS A O 1
ATOM 816 N N . LYS A 1 103 ? -7.806 2.822 20.972 1.00 74.31 103 LYS A N 1
ATOM 817 C CA . LYS A 1 103 ? -7.327 3.206 19.634 1.00 74.31 103 LYS A CA 1
ATOM 818 C C . LYS A 1 103 ? -8.020 4.458 19.091 1.00 74.31 103 LYS A C 1
ATOM 820 O O . LYS A 1 103 ? -7.468 5.121 18.216 1.00 74.31 103 LYS A O 1
ATOM 825 N N . LEU A 1 104 ? -9.216 4.756 19.586 1.00 65.44 104 LEU A N 1
ATOM 826 C CA . LEU A 1 104 ? -9.947 5.960 19.228 1.00 65.44 104 LEU A CA 1
ATOM 827 C C . LEU A 1 104 ? -9.477 7.111 20.134 1.00 65.44 104 LEU A C 1
ATOM 829 O O . LEU A 1 104 ? -9.447 6.913 21.348 1.00 65.44 104 LEU A O 1
ATOM 833 N N . PRO A 1 105 ? -9.060 8.256 19.565 1.00 57.28 105 PRO A N 1
ATOM 834 C CA . PRO A 1 105 ? -8.695 9.440 20.339 1.00 57.28 105 PRO A CA 1
ATOM 835 C C . PRO A 1 105 ? -9.902 10.073 21.044 1.00 57.28 105 PRO A C 1
ATOM 837 O O . PRO A 1 105 ? -11.046 9.912 20.550 1.00 57.28 105 PRO A O 1
#

InterPro domains:
  IPR001005 SANT/Myb domain [PF00249] (61-103)
  IPR001005 SANT/Myb domain [PS50090] (62-105)
  IPR001005 SANT/Myb domain [cd00167] (62-103)
  IPR009057 Homedomain-like superfamily [SSF46689] (59-103)
  IPR044634 J-protein Zuotin/DnaJC2 [PTHR43999] (45-104)

Radius of gyration: 32.31 Å; chains: 1; bounding box: 71×28×84 Å

Organism: Pisum sativum (NCBI:txid3888)

pLDDT: mean 73.79, std 12.84, range [40.69, 92.5]

Foldseek 3Di:
DDDPPPVVVVVVVVVVVVVVVVVVVVVVVVVVVVVVVVVVVVVVVVVVVVPPDDDDPPAQDADPQQVVQLVVLCVVDDPPDPCSLVSSQVSRPPYHSVSSVVVPD

Sequence (105 aa):
MVDLDVEHRSLLWRNLGLTAASFYLKSQINNMRVILSYRMAIAVKRLSNSEESQEVSESEVWSAVQERALVQALKTFPKEASQRWERVAAAVPGKTVNQCKKKLP

Secondary structure (DSSP, 8-state):
---SHHHHHHHHHHHHHHHHHHHHHHHHHHHHHHHHHHHHHHHHHHHTTT---S-S-TTTPPPHHHHHHHHHHHHHS-TT-TTHHHHHHHHSTT--HHHHHHH--